Protein AF-A0A7S3N1K1-F1 (afdb_monomer_lite)

Secondary structure (DSSP, 8-state):
---------TTS-HHHHHHHHHHHHHHHHHHHHHSPTT-EEEEEPGGG--EEEEEE-TTS-EEEEEE-TTS-HHHHHHHHHHHHHHHHHHSGGGTHHHHS--S------THHHHHHHHTT-

InterPro domains:
  IPR010908 Longin domain [PS50859] (1-113)
  IPR010908 Longin domain [SM01270] (27-118)
  IPR010908 Longin domain [cd14824] (1-119)
  IPR011012 Longin-like domain superfamily [SSF64356] (2-121)

Foldseek 3Di:
DAAADDDDDPVDDPVCVVVVVVVVVVVLVVVLVVADEQDWDWAQDPPQQFIKIKGHYNLGDIDIDGDHPPQDPVLVVVLRVVCVVVVCVVCVVPVCSPPVPPDHHHHPPPCVVVSVVVSPD

Structure (mmCIF, N/CA/C/O backbone):
data_AF-A0A7S3N1K1-F1
#
_entry.id   AF-A0A7S3N1K1-F1
#
loop_
_atom_site.group_PDB
_atom_site.id
_atom_site.type_symbol
_atom_site.label_atom_id
_atom_site.label_alt_id
_atom_site.label_comp_id
_atom_site.label_asym_id
_atom_site.label_entity_id
_atom_site.label_seq_id
_atom_site.pdbx_PDB_ins_code
_atom_site.Cartn_x
_atom_site.Cartn_y
_atom_site.Cartn_z
_atom_site.occupancy
_atom_site.B_iso_or_equiv
_atom_site.auth_seq_id
_atom_site.auth_comp_id
_atom_site.auth_asym_id
_atom_site.auth_atom_id
_atom_site.pdbx_PDB_model_num
ATOM 1 N N . VAL A 1 1 ? 4.507 -9.552 -0.808 1.00 84.38 1 VAL A N 1
ATOM 2 C CA . VAL A 1 1 ? 5.435 -9.094 0.243 1.00 84.38 1 VAL A CA 1
ATOM 3 C C . VAL A 1 1 ? 5.068 -7.681 0.643 1.00 84.38 1 VAL A C 1
ATOM 5 O O . VAL A 1 1 ? 4.741 -6.888 -0.233 1.00 84.38 1 VAL A O 1
ATOM 8 N N . LEU A 1 2 ? 5.019 -7.393 1.941 1.00 87.50 2 LEU A N 1
ATOM 9 C CA . LEU A 1 2 ? 4.856 -6.028 2.444 1.00 87.50 2 LEU A CA 1
ATOM 10 C C . LEU A 1 2 ? 6.235 -5.371 2.562 1.00 87.50 2 LEU A C 1
ATOM 12 O O . LEU A 1 2 ? 7.125 -5.966 3.157 1.00 87.50 2 LEU A O 1
ATOM 16 N N . LEU A 1 3 ? 6.391 -4.173 1.993 1.00 88.00 3 LEU A N 1
ATOM 17 C CA . LEU A 1 3 ? 7.662 -3.433 1.965 1.00 88.00 3 LEU A CA 1
ATOM 18 C C . LEU A 1 3 ? 7.713 -2.327 3.024 1.00 88.00 3 LEU A C 1
ATOM 20 O O . LEU A 1 3 ? 8.690 -2.171 3.750 1.00 88.00 3 LEU A O 1
ATOM 24 N N . CYS A 1 4 ? 6.653 -1.528 3.088 1.00 88.44 4 CYS A N 1
ATOM 25 C CA . CYS A 1 4 ? 6.490 -0.452 4.051 1.00 88.44 4 CYS A CA 1
ATOM 26 C C . CYS A 1 4 ? 5.002 -0.251 4.336 1.00 88.44 4 CYS A C 1
ATOM 28 O O . CYS A 1 4 ? 4.137 -0.635 3.546 1.00 88.44 4 CYS A O 1
ATOM 30 N N . GLU A 1 5 ? 4.701 0.339 5.483 1.00 90.44 5 GLU A N 1
ATOM 31 C CA . GLU A 1 5 ? 3.342 0.676 5.875 1.00 90.44 5 GLU A CA 1
ATOM 32 C C . GLU A 1 5 ? 3.353 1.875 6.818 1.00 90.44 5 GLU A C 1
ATOM 34 O O . GLU A 1 5 ? 4.297 2.081 7.580 1.00 90.44 5 GLU A O 1
ATOM 39 N N . SER A 1 6 ? 2.271 2.643 6.794 1.00 89.19 6 SER A N 1
ATOM 40 C CA . SER A 1 6 ? 1.997 3.683 7.776 1.00 89.19 6 SER A CA 1
ATOM 41 C C . SER A 1 6 ? 0.506 3.674 8.075 1.00 89.19 6 SER A C 1
ATOM 43 O O . SER A 1 6 ? -0.323 3.573 7.170 1.00 89.19 6 SER A O 1
ATOM 45 N N . THR A 1 7 ? 0.154 3.736 9.357 1.00 88.75 7 THR A N 1
ATOM 46 C CA . THR A 1 7 ? -1.239 3.718 9.814 1.00 88.75 7 THR A CA 1
ATOM 47 C C . THR A 1 7 ? -1.430 4.751 10.907 1.00 88.75 7 THR A C 1
ATOM 49 O O . THR A 1 7 ? -0.666 4.771 11.874 1.00 88.75 7 THR A O 1
ATOM 52 N N . LYS A 1 8 ? -2.496 5.546 10.809 1.00 87.56 8 LYS A N 1
ATOM 53 C CA . LYS A 1 8 ? -2.914 6.470 11.864 1.00 87.56 8 LYS A CA 1
ATOM 54 C C . LYS A 1 8 ? -4.237 5.992 12.450 1.00 87.56 8 LYS A C 1
ATOM 56 O O . LYS A 1 8 ? -5.245 5.971 11.761 1.00 87.56 8 LYS A O 1
ATOM 61 N N . LEU A 1 9 ? -4.216 5.581 13.717 1.00 86.00 9 LEU A N 1
ATOM 62 C CA . LEU A 1 9 ? -5.366 4.989 14.419 1.00 86.00 9 LEU A CA 1
ATOM 63 C C . LEU A 1 9 ? -5.679 5.759 15.707 1.00 86.00 9 LEU A C 1
ATOM 65 O O . LEU A 1 9 ? -6.010 5.169 16.735 1.00 86.00 9 LEU A O 1
ATOM 69 N N . ASP A 1 10 ? -5.480 7.074 15.698 1.00 85.31 10 ASP A N 1
ATOM 70 C CA . ASP A 1 10 ? -5.605 7.908 16.899 1.00 85.31 10 ASP A CA 1
ATOM 71 C C . ASP A 1 10 ? -7.053 8.073 17.362 1.00 85.31 10 ASP A C 1
ATOM 73 O O . ASP A 1 10 ? -7.294 8.214 18.559 1.00 85.31 10 ASP A O 1
ATOM 77 N N . GLU A 1 11 ? -8.000 7.952 16.436 1.00 84.06 11 GLU A N 1
ATOM 78 C CA . GLU A 1 11 ? -9.440 8.061 16.687 1.00 84.06 11 GLU A CA 1
ATOM 79 C C . GLU A 1 11 ? -10.043 6.790 17.303 1.00 84.06 11 GLU A C 1
ATOM 81 O O . GLU A 1 11 ? -11.112 6.832 17.912 1.00 84.06 11 GLU A O 1
ATOM 86 N N . LEU A 1 12 ? -9.342 5.656 17.201 1.00 85.81 12 LEU A N 1
ATOM 87 C CA . LEU A 1 12 ? -9.785 4.383 17.760 1.00 85.81 12 LEU A CA 1
ATOM 88 C C . LEU A 1 12 ? -9.341 4.206 19.211 1.00 85.81 12 LEU A C 1
ATOM 90 O O . LEU A 1 12 ? -8.259 4.630 19.635 1.00 85.81 12 LEU A O 1
ATOM 94 N N . TRP A 1 13 ? -10.143 3.470 19.977 1.00 87.94 13 TRP A N 1
ATOM 95 C CA . TRP A 1 13 ? -9.766 3.078 21.329 1.00 87.94 13 TRP A CA 1
ATOM 96 C C . TRP A 1 13 ? -8.553 2.149 21.322 1.00 87.94 13 TRP A C 1
ATOM 98 O O . TRP A 1 13 ? -8.414 1.292 20.451 1.00 87.94 13 TRP A O 1
ATOM 108 N N . PHE A 1 14 ? -7.691 2.276 22.338 1.00 88.00 14 PHE A N 1
ATOM 109 C CA . PHE A 1 14 ? -6.418 1.547 22.440 1.00 88.00 14 PHE A CA 1
ATOM 110 C C . PHE A 1 14 ? -6.541 0.040 22.151 1.00 88.00 14 PHE A C 1
ATOM 112 O O . PHE A 1 14 ? -5.721 -0.521 21.431 1.00 88.00 14 PHE A O 1
ATOM 119 N N . PHE A 1 15 ? -7.592 -0.605 22.659 1.00 89.06 15 PHE A N 1
ATOM 120 C CA . PHE A 1 15 ? -7.814 -2.040 22.478 1.00 89.06 15 PHE A CA 1
ATOM 121 C C . PHE A 1 15 ? -8.304 -2.427 21.074 1.00 89.06 15 PHE A C 1
ATOM 123 O O . PHE A 1 15 ? -8.105 -3.566 20.663 1.00 89.06 15 PHE A O 1
ATOM 130 N N . GLN A 1 16 ? -8.906 -1.499 20.326 1.00 88.31 16 GLN A N 1
ATOM 131 C CA . GLN A 1 16 ? -9.344 -1.718 18.944 1.00 88.31 16 GLN A CA 1
ATOM 132 C C . GLN A 1 16 ? -8.204 -1.511 17.942 1.00 88.31 16 GLN A C 1
ATOM 134 O O . GLN A 1 16 ? -8.225 -2.117 16.873 1.00 88.31 16 GLN A O 1
ATOM 139 N N . LYS A 1 17 ? -7.187 -0.703 18.286 1.00 90.31 17 LYS A N 1
ATOM 140 C CA . LYS A 1 17 ? -6.082 -0.355 17.373 1.00 90.31 17 LYS A CA 1
ATOM 141 C C . LYS A 1 17 ? -5.369 -1.581 16.806 1.00 90.31 17 LYS A C 1
ATOM 143 O O . LYS A 1 17 ? -5.048 -1.599 15.624 1.00 90.31 17 LYS A O 1
ATOM 148 N N . LYS A 1 18 ? -5.146 -2.615 17.626 1.00 90.69 18 LYS A N 1
ATOM 149 C CA . LYS A 1 18 ? -4.493 -3.852 17.172 1.00 90.69 18 LYS A CA 1
ATOM 150 C C . LYS A 1 18 ? -5.325 -4.561 16.100 1.00 90.69 18 LYS A C 1
ATOM 152 O O . LYS A 1 18 ? -4.814 -4.833 15.021 1.00 90.69 18 LYS A O 1
ATOM 157 N N . THR A 1 19 ? -6.604 -4.800 16.385 1.00 90.81 19 THR A N 1
ATOM 158 C CA . THR A 1 19 ? -7.532 -5.448 15.450 1.00 90.81 19 THR A CA 1
ATOM 159 C C . THR A 1 19 ? -7.692 -4.638 14.165 1.00 90.81 19 THR A C 1
ATOM 161 O O . THR A 1 19 ? -7.677 -5.205 13.079 1.00 90.81 19 THR A O 1
ATOM 164 N N . ALA A 1 20 ? -7.795 -3.312 14.270 1.00 89.25 20 ALA A N 1
ATOM 165 C CA . ALA A 1 20 ? -7.904 -2.436 13.109 1.00 89.25 20 ALA A CA 1
ATOM 166 C C . ALA A 1 20 ? -6.646 -2.480 12.230 1.00 89.25 20 ALA A C 1
ATOM 168 O O . ALA A 1 20 ? -6.760 -2.556 11.012 1.00 89.25 20 ALA A O 1
ATOM 169 N N . ASN A 1 21 ? -5.452 -2.497 12.830 1.00 90.56 21 ASN A N 1
ATOM 170 C CA . ASN A 1 21 ? -4.200 -2.609 12.084 1.00 90.56 21 ASN A CA 1
ATOM 171 C C . ASN A 1 21 ? -4.104 -3.955 11.341 1.00 90.56 21 ASN A C 1
ATOM 173 O O . ASN A 1 21 ? -3.816 -3.988 10.147 1.00 90.56 21 ASN A O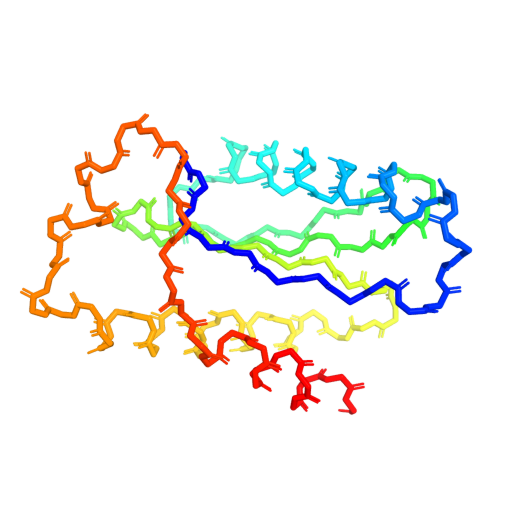 1
ATOM 177 N N . GLU A 1 22 ? -4.439 -5.062 12.009 1.00 91.06 22 GLU A N 1
ATOM 178 C CA . GLU A 1 22 ? -4.501 -6.384 11.370 1.00 91.06 22 GLU A CA 1
ATOM 179 C C . GLU A 1 22 ? -5.508 -6.408 10.211 1.00 91.06 22 GLU A C 1
ATOM 181 O O . GLU A 1 22 ? -5.203 -6.930 9.139 1.00 91.06 22 GLU A O 1
ATOM 186 N N . HIS A 1 23 ? -6.672 -5.779 10.392 1.00 89.69 23 HIS A N 1
ATOM 187 C CA . HIS A 1 23 ? -7.692 -5.669 9.354 1.00 89.69 23 HIS A CA 1
ATOM 188 C C . HIS A 1 23 ? -7.216 -4.840 8.150 1.00 89.69 23 HIS A C 1
ATOM 190 O O . HIS A 1 23 ? -7.395 -5.263 7.008 1.00 89.69 23 HIS A O 1
ATOM 196 N N . ILE A 1 24 ? -6.574 -3.693 8.390 1.00 91.31 24 ILE A N 1
ATOM 197 C CA . ILE A 1 24 ? -5.979 -2.839 7.350 1.00 91.31 24 ILE A CA 1
ATOM 198 C C . ILE A 1 24 ? -4.944 -3.632 6.553 1.00 91.31 24 ILE A C 1
ATOM 200 O O . ILE A 1 24 ? -5.044 -3.724 5.332 1.00 91.31 24 ILE A O 1
ATOM 204 N N . ARG A 1 25 ? -3.992 -4.274 7.237 1.00 91.75 25 ARG A N 1
ATOM 205 C CA . ARG A 1 25 ? -2.946 -5.076 6.588 1.00 91.75 25 ARG A CA 1
ATOM 206 C C . ARG A 1 25 ? -3.526 -6.215 5.758 1.00 91.75 25 ARG A C 1
ATOM 208 O O . ARG A 1 25 ? -3.070 -6.444 4.640 1.00 91.75 25 ARG A O 1
ATOM 215 N N . PHE A 1 26 ? -4.512 -6.932 6.296 1.00 92.12 26 PHE A N 1
ATOM 216 C CA . PHE A 1 26 ? -5.140 -8.054 5.605 1.00 92.12 26 PHE A CA 1
ATOM 217 C C . PHE A 1 26 ? -5.843 -7.607 4.320 1.00 92.12 26 PHE A C 1
ATOM 219 O O . PHE A 1 26 ? -5.564 -8.153 3.254 1.00 92.12 26 PHE A O 1
ATOM 226 N N . ASN A 1 27 ? -6.697 -6.584 4.400 1.00 92.75 27 ASN A N 1
ATOM 227 C CA . ASN A 1 27 ? -7.447 -6.102 3.240 1.00 92.75 27 ASN A CA 1
ATOM 228 C C . ASN A 1 27 ? -6.533 -5.493 2.178 1.00 92.75 27 ASN A C 1
ATOM 230 O O . ASN A 1 27 ? -6.720 -5.766 0.994 1.00 92.75 27 ASN A O 1
ATOM 234 N N . SER A 1 28 ? -5.508 -4.739 2.582 1.00 92.31 28 SER A N 1
ATOM 235 C CA . SER A 1 28 ? -4.531 -4.196 1.637 1.00 92.31 28 SER A CA 1
ATOM 236 C C . SER A 1 28 ? -3.821 -5.301 0.857 1.00 92.31 28 SER A C 1
ATOM 238 O O . SER A 1 28 ? -3.675 -5.199 -0.357 1.00 92.31 28 SER A O 1
ATOM 240 N N . ARG A 1 29 ? -3.427 -6.396 1.524 1.00 92.19 29 ARG A N 1
ATOM 241 C CA . ARG A 1 29 ? -2.802 -7.548 0.853 1.00 92.19 29 ARG A CA 1
ATOM 242 C C . ARG A 1 29 ? -3.773 -8.273 -0.069 1.00 92.19 29 ARG A C 1
ATOM 244 O O . ARG A 1 29 ? -3.392 -8.608 -1.183 1.00 92.19 29 ARG A O 1
ATOM 251 N N . LEU A 1 30 ? -5.002 -8.499 0.386 1.00 93.00 30 LEU A N 1
ATOM 252 C CA . LEU A 1 30 ? -6.027 -9.186 -0.394 1.00 93.00 30 LEU A CA 1
ATOM 253 C C . LEU A 1 30 ? -6.333 -8.436 -1.697 1.00 93.00 30 LEU A C 1
ATOM 255 O O . LEU A 1 30 ? -6.319 -9.030 -2.768 1.00 93.00 30 LEU A O 1
ATOM 259 N N . ILE A 1 31 ? -6.551 -7.124 -1.612 1.00 93.25 31 ILE A N 1
ATOM 260 C CA . ILE A 1 31 ? -6.912 -6.297 -2.771 1.00 93.25 31 ILE A CA 1
ATOM 261 C C . ILE A 1 31 ? -5.717 -6.126 -3.710 1.00 93.25 31 ILE A C 1
ATOM 263 O O . ILE A 1 31 ? -5.870 -6.202 -4.925 1.00 93.25 31 ILE A O 1
ATOM 267 N N . CYS A 1 32 ? -4.513 -5.982 -3.159 1.00 91.94 32 CYS A N 1
ATOM 268 C CA . CYS A 1 32 ? -3.279 -5.988 -3.937 1.00 91.94 32 CYS A CA 1
ATOM 269 C C . CYS A 1 32 ? -3.078 -7.293 -4.729 1.00 91.94 32 CYS A C 1
ATOM 271 O O . CYS A 1 32 ? -2.493 -7.253 -5.805 1.00 91.94 32 CYS A O 1
ATOM 273 N N . GLN A 1 33 ? -3.502 -8.445 -4.199 1.00 91.31 33 GLN A N 1
ATOM 274 C CA . GLN A 1 33 ? -3.406 -9.732 -4.901 1.00 91.31 33 GLN A CA 1
ATOM 275 C C . GLN A 1 33 ? -4.456 -9.883 -6.006 1.00 91.31 33 GLN A C 1
ATOM 277 O O . GLN A 1 33 ? -4.209 -10.592 -6.977 1.00 91.31 33 GLN A O 1
ATOM 282 N N . ASP A 1 34 ? -5.613 -9.242 -5.842 1.00 92.88 34 ASP A N 1
ATOM 283 C CA . ASP A 1 34 ? -6.711 -9.242 -6.814 1.00 92.88 34 ASP A CA 1
ATOM 284 C C . ASP A 1 34 ? -6.479 -8.243 -7.964 1.00 92.88 34 ASP A C 1
ATOM 286 O O . ASP A 1 34 ? -6.934 -8.459 -9.084 1.00 92.88 34 ASP A O 1
ATOM 290 N N . THR A 1 35 ? -5.734 -7.163 -7.707 1.00 92.25 35 THR A N 1
ATOM 291 C CA . THR A 1 35 ? -5.492 -6.097 -8.689 1.00 92.25 35 THR A CA 1
ATOM 292 C C . THR A 1 35 ? -4.498 -6.544 -9.767 1.00 92.25 35 THR A C 1
ATOM 294 O O . THR A 1 35 ? -3.365 -6.930 -9.481 1.00 92.25 35 THR A O 1
ATOM 297 N N . GLU A 1 36 ? -4.907 -6.453 -11.035 1.00 92.88 36 GLU A N 1
ATOM 298 C CA . GLU A 1 36 ? -4.061 -6.797 -12.184 1.00 92.88 36 GLU A CA 1
ATOM 299 C C . GLU A 1 36 ? -2.894 -5.809 -12.393 1.00 92.88 36 GLU A C 1
ATOM 301 O O . GLU A 1 36 ? -2.960 -4.626 -12.048 1.00 92.88 36 GLU A O 1
ATOM 306 N N . LEU A 1 37 ? -1.821 -6.283 -13.036 1.00 93.31 37 LEU A N 1
ATOM 307 C CA . LEU A 1 37 ? -0.650 -5.463 -13.357 1.00 93.31 37 LEU A CA 1
ATOM 308 C C . LEU A 1 37 ? -1.024 -4.250 -14.222 1.00 93.31 37 LEU A C 1
ATOM 310 O O . LEU A 1 37 ? -1.650 -4.380 -15.274 1.00 93.31 37 LEU A O 1
ATOM 314 N N . GLY A 1 38 ? -0.594 -3.061 -13.800 1.00 91.19 38 GLY A N 1
ATOM 315 C CA . GLY A 1 38 ? -0.887 -1.801 -14.488 1.00 91.19 38 GLY A CA 1
ATOM 316 C C . GLY A 1 38 ? -2.294 -1.246 -14.239 1.00 91.19 38 GLY A C 1
ATOM 317 O O . GLY A 1 38 ? -2.630 -0.209 -14.818 1.00 91.19 38 GLY A O 1
ATOM 318 N N . MET A 1 39 ? -3.109 -1.893 -13.399 1.00 93.25 39 MET A N 1
ATOM 319 C CA . MET A 1 39 ? -4.488 -1.487 -13.129 1.00 93.25 39 MET A CA 1
ATOM 320 C C . MET A 1 39 ? -4.644 -0.760 -11.793 1.00 93.25 39 MET A C 1
ATOM 322 O O . MET A 1 39 ? -3.846 -0.886 -10.863 1.00 93.25 39 MET A O 1
ATOM 326 N N . LYS A 1 40 ? -5.705 0.046 -11.727 1.00 94.44 40 LYS A N 1
ATOM 327 C CA . LYS A 1 40 ? -6.164 0.746 -10.525 1.00 94.44 40 LYS A CA 1
ATOM 328 C C . LYS A 1 40 ? -7.509 0.175 -10.112 1.00 94.44 40 LYS A C 1
ATOM 330 O O . LYS A 1 40 ? -8.371 -0.020 -10.967 1.00 94.44 40 LYS A O 1
ATOM 335 N N . GLN A 1 41 ? -7.693 -0.039 -8.818 1.00 94.38 41 GLN A N 1
ATOM 336 C CA . GLN A 1 41 ? -8.905 -0.629 -8.268 1.00 94.38 41 GLN A CA 1
ATOM 337 C C . GLN A 1 41 ? -9.303 0.082 -6.975 1.00 94.38 41 GLN A C 1
ATOM 339 O O . GLN A 1 41 ? -8.458 0.411 -6.146 1.00 94.38 41 GLN A O 1
ATOM 344 N N . SER A 1 42 ? -10.602 0.308 -6.805 1.00 94.50 42 SER A N 1
ATOM 345 C CA . SER A 1 42 ? -11.192 0.890 -5.599 1.00 94.50 42 SER A CA 1
ATOM 346 C C . SER A 1 42 ? -12.234 -0.086 -5.064 1.00 94.50 42 SER A C 1
ATOM 348 O O . SER A 1 42 ? -13.214 -0.383 -5.749 1.00 94.50 42 SER A O 1
ATOM 350 N N . VAL A 1 43 ? -12.029 -0.606 -3.856 1.00 93.31 43 VAL A N 1
ATOM 351 C CA . VAL A 1 43 ? -12.897 -1.618 -3.238 1.00 93.31 43 VAL A CA 1
ATOM 352 C C . VAL A 1 43 ? -13.457 -1.074 -1.934 1.00 93.31 43 VAL A C 1
ATOM 354 O O . VAL A 1 43 ? -12.713 -0.651 -1.053 1.00 93.31 43 VAL A O 1
ATOM 357 N N . LYS A 1 44 ? -14.782 -1.101 -1.792 1.00 92.88 44 LYS A N 1
ATOM 358 C CA . LYS A 1 44 ? -15.435 -0.783 -0.518 1.00 92.88 44 LYS A CA 1
ATOM 359 C C . LYS A 1 44 ? -15.233 -1.941 0.451 1.00 92.88 44 LYS A C 1
ATOM 361 O O . LYS A 1 44 ? -15.548 -3.078 0.107 1.00 92.88 44 LYS A O 1
ATOM 366 N N . LEU A 1 45 ? -14.713 -1.646 1.636 1.00 88.94 45 LEU A N 1
ATOM 367 C CA . LEU A 1 45 ? -14.494 -2.648 2.672 1.00 88.94 45 LEU A CA 1
ATOM 368 C C . LEU A 1 45 ? -15.803 -2.961 3.401 1.00 88.94 45 LEU A C 1
ATOM 370 O O . LEU A 1 45 ? -16.678 -2.103 3.535 1.00 88.94 45 LEU A O 1
ATOM 374 N N . GLU A 1 46 ? -15.936 -4.195 3.884 1.00 83.44 46 GLU A N 1
ATOM 375 C CA . GLU A 1 46 ? -17.103 -4.597 4.668 1.00 83.44 46 GLU A CA 1
ATOM 376 C C . GLU A 1 46 ? -17.193 -3.812 5.986 1.00 83.44 46 GLU A C 1
ATOM 378 O O . GLU A 1 46 ? -16.182 -3.446 6.584 1.00 83.44 46 GLU A O 1
ATOM 383 N N . GLY A 1 47 ? -18.419 -3.563 6.455 1.00 77.50 47 GLY A N 1
ATOM 384 C CA . GLY A 1 47 ? -18.665 -2.892 7.736 1.00 77.50 47 GLY A CA 1
ATOM 385 C C . GLY A 1 47 ? -18.479 -1.372 7.723 1.00 77.50 47 GLY A C 1
ATOM 386 O O . GLY A 1 47 ? -18.253 -0.803 8.786 1.00 77.50 47 GLY A O 1
ATOM 387 N N . ASP A 1 48 ? -18.555 -0.733 6.548 1.00 75.12 48 ASP A N 1
ATOM 388 C CA . ASP A 1 48 ? -18.420 0.724 6.367 1.00 75.12 48 ASP A CA 1
ATOM 389 C C . ASP A 1 48 ? -17.097 1.293 6.915 1.00 75.12 48 ASP A C 1
ATOM 391 O O . ASP A 1 48 ? -16.997 2.466 7.266 1.00 75.12 48 ASP A O 1
ATOM 395 N N . ILE A 1 49 ? -16.057 0.452 6.960 1.00 81.38 49 ILE A N 1
ATOM 396 C CA . ILE A 1 49 ? -14.722 0.795 7.478 1.00 81.38 49 ILE A CA 1
ATOM 397 C C . ILE A 1 49 ? -13.997 1.779 6.547 1.00 81.38 49 ILE A C 1
ATOM 399 O O . ILE A 1 49 ? -13.093 2.485 6.983 1.00 81.38 49 ILE A O 1
ATOM 403 N N . GLY A 1 50 ? -14.379 1.822 5.267 1.00 88.69 50 GLY A N 1
ATOM 404 C CA . GLY A 1 50 ? -13.827 2.752 4.290 1.00 88.69 50 GLY A CA 1
ATOM 405 C C . GLY A 1 50 ? -13.736 2.170 2.884 1.00 88.69 50 GLY A C 1
ATOM 406 O O . GLY A 1 50 ? -14.313 1.124 2.564 1.00 88.69 50 GLY A O 1
ATOM 407 N N . ILE A 1 51 ? -12.989 2.865 2.036 1.00 93.19 51 ILE A N 1
ATOM 408 C CA . ILE A 1 51 ? -12.658 2.457 0.674 1.00 93.19 51 ILE A CA 1
ATOM 409 C C . ILE A 1 51 ? -11.158 2.211 0.608 1.00 93.19 51 ILE A C 1
ATOM 411 O O . ILE A 1 51 ? -10.349 3.021 1.048 1.00 93.19 51 ILE A O 1
ATOM 415 N N . CYS A 1 52 ? -10.793 1.064 0.058 1.00 94.38 52 CYS A N 1
ATOM 416 C CA . CYS A 1 52 ? -9.423 0.699 -0.215 1.00 94.38 52 CYS A CA 1
ATOM 417 C C . CYS A 1 52 ? -9.111 0.996 -1.683 1.00 94.38 52 CYS A C 1
ATOM 419 O O . CYS A 1 52 ? -9.711 0.407 -2.584 1.00 94.38 52 CYS A O 1
ATOM 421 N N . HIS A 1 53 ? -8.187 1.918 -1.916 1.00 94.81 53 HIS A N 1
ATOM 422 C CA . HIS A 1 53 ? -7.691 2.284 -3.234 1.00 94.81 53 HIS A CA 1
ATOM 423 C C . HIS A 1 53 ? -6.336 1.617 -3.458 1.00 94.81 53 HIS A C 1
ATOM 425 O O . HIS A 1 53 ? -5.398 1.833 -2.690 1.00 94.81 53 HIS A O 1
ATOM 431 N N . CYS A 1 54 ? -6.227 0.823 -4.516 1.00 95.88 54 CYS A N 1
ATOM 432 C CA . CYS A 1 54 ? -5.029 0.087 -4.890 1.00 95.88 54 CYS A CA 1
ATOM 433 C C . CYS A 1 54 ? -4.573 0.484 -6.294 1.00 95.88 54 CYS A C 1
ATOM 435 O O . CYS A 1 54 ? -5.386 0.646 -7.209 1.00 95.88 54 CYS A O 1
ATOM 437 N N . TRP A 1 55 ? -3.265 0.634 -6.472 1.00 95.12 55 TRP A N 1
ATOM 438 C CA . TRP A 1 55 ? -2.647 0.781 -7.780 1.00 95.12 55 TRP A CA 1
ATOM 439 C C . TRP A 1 55 ? -1.442 -0.148 -7.894 1.00 95.12 55 TRP A C 1
ATOM 441 O O . TRP A 1 55 ? -0.488 -0.029 -7.126 1.00 95.12 55 TRP A O 1
ATOM 451 N N . THR A 1 56 ? -1.479 -1.026 -8.892 1.00 94.25 56 THR A N 1
ATOM 452 C CA . THR A 1 56 ? -0.360 -1.884 -9.274 1.00 94.25 56 THR A CA 1
ATOM 453 C C . THR A 1 56 ? 0.311 -1.342 -10.532 1.00 94.25 56 THR A C 1
ATOM 455 O O . THR A 1 56 ? -0.341 -1.093 -11.549 1.00 94.25 56 THR A O 1
ATOM 458 N N . THR A 1 57 ? 1.623 -1.126 -10.480 1.00 91.31 57 THR A N 1
ATOM 459 C CA . THR A 1 57 ? 2.420 -0.713 -11.639 1.00 91.31 57 THR A CA 1
ATOM 460 C C . THR A 1 57 ? 2.636 -1.887 -12.596 1.00 91.31 57 THR A C 1
ATOM 462 O O . THR A 1 57 ? 2.439 -3.051 -12.245 1.00 91.31 57 THR A O 1
ATOM 465 N N . SER A 1 58 ? 3.055 -1.599 -13.829 1.00 88.94 58 SER A N 1
ATOM 466 C CA . SER A 1 58 ? 3.450 -2.637 -14.794 1.00 88.94 58 SER A CA 1
ATOM 467 C C . SER A 1 58 ? 4.632 -3.478 -14.314 1.00 88.94 58 SER A C 1
ATOM 469 O O . SER A 1 58 ? 4.778 -4.621 -14.735 1.00 88.94 58 SER A O 1
ATOM 471 N N . ASP A 1 59 ? 5.447 -2.912 -13.426 1.00 85.69 59 ASP A N 1
ATOM 472 C CA . ASP A 1 59 ? 6.669 -3.527 -12.912 1.00 85.69 59 ASP A CA 1
ATOM 473 C C . ASP A 1 59 ? 6.388 -4.456 -11.719 1.00 85.69 59 ASP A C 1
ATOM 475 O O . ASP A 1 59 ? 7.304 -5.063 -11.174 1.00 85.69 59 ASP A O 1
ATOM 479 N N . GLY A 1 60 ? 5.118 -4.582 -11.308 1.00 85.62 60 GLY A N 1
ATOM 480 C CA . GLY A 1 60 ? 4.692 -5.448 -10.207 1.00 85.62 60 GLY A CA 1
ATOM 481 C C . GLY A 1 60 ? 4.728 -4.794 -8.826 1.00 85.62 60 GLY A C 1
ATOM 482 O O . GLY A 1 60 ? 4.422 -5.459 -7.837 1.00 85.62 60 GLY A O 1
ATOM 483 N N . LEU A 1 61 ? 5.051 -3.499 -8.736 1.00 90.19 61 LEU A N 1
ATOM 484 C CA . LEU A 1 61 ? 4.963 -2.754 -7.484 1.00 90.19 61 LEU A CA 1
ATOM 485 C C . LEU A 1 61 ? 3.514 -2.334 -7.242 1.00 90.19 61 LEU A C 1
ATOM 487 O O . LEU A 1 61 ? 2.919 -1.611 -8.039 1.00 90.19 61 LEU A O 1
ATOM 491 N N . SER A 1 62 ? 2.963 -2.743 -6.108 1.00 92.56 62 SER A N 1
ATOM 492 C CA . SER A 1 62 ? 1.611 -2.373 -5.708 1.00 92.56 62 SER A CA 1
ATOM 493 C C . SER A 1 62 ? 1.637 -1.438 -4.516 1.00 92.56 62 SER A C 1
ATOM 495 O O . SER A 1 62 ? 2.347 -1.671 -3.538 1.00 92.56 62 SER A O 1
ATOM 497 N N . ILE A 1 63 ? 0.805 -0.407 -4.573 1.00 93.69 63 ILE A N 1
ATOM 498 C CA . ILE A 1 63 ? 0.561 0.502 -3.462 1.00 93.69 63 ILE A CA 1
ATOM 499 C C . ILE A 1 63 ? -0.926 0.525 -3.141 1.00 93.69 63 ILE A C 1
ATOM 501 O O . ILE A 1 63 ? -1.774 0.446 -4.027 1.00 93.69 63 ILE A O 1
ATOM 505 N N . THR A 1 64 ? -1.252 0.604 -1.856 1.00 94.69 64 THR A N 1
ATOM 506 C CA . THR A 1 64 ? -2.634 0.595 -1.384 1.00 94.69 64 THR A CA 1
ATOM 507 C C . THR A 1 64 ? -2.823 1.629 -0.285 1.00 94.69 64 THR A C 1
ATOM 509 O O . THR A 1 64 ? -1.938 1.819 0.548 1.00 94.69 64 THR A O 1
ATOM 512 N N . THR A 1 65 ? -3.976 2.289 -0.266 1.00 93.50 65 THR A N 1
ATOM 513 C CA . THR A 1 65 ? -4.399 3.190 0.810 1.00 93.50 65 THR A CA 1
ATOM 514 C C . THR A 1 65 ? -5.848 2.906 1.181 1.00 93.50 65 THR A C 1
ATOM 516 O O . THR A 1 65 ? -6.650 2.557 0.319 1.00 93.50 65 THR A O 1
ATOM 519 N N . ILE A 1 66 ? -6.180 3.030 2.463 1.00 92.88 66 ILE A N 1
ATOM 520 C CA . ILE A 1 66 ? -7.550 2.901 2.960 1.00 92.88 66 ILE A CA 1
ATOM 521 C C . ILE A 1 66 ? -7.964 4.266 3.485 1.00 92.88 66 ILE A C 1
ATOM 523 O O . ILE A 1 66 ? -7.279 4.837 4.334 1.00 92.88 66 ILE A O 1
ATOM 527 N N . THR A 1 67 ? -9.073 4.773 2.966 1.00 92.31 67 THR A N 1
ATOM 528 C CA . THR A 1 67 ? -9.615 6.091 3.293 1.00 92.31 67 THR A CA 1
ATOM 529 C C . THR A 1 67 ? -11.081 5.980 3.677 1.00 92.31 67 THR A C 1
ATOM 531 O O . THR A 1 67 ? -11.742 4.981 3.384 1.00 92.31 67 THR A O 1
ATOM 534 N N . ASP A 1 68 ? -11.622 7.027 4.289 1.00 90.31 68 ASP A N 1
ATOM 535 C CA . ASP A 1 68 ? -13.060 7.125 4.521 1.00 90.31 68 ASP A CA 1
ATOM 536 C C . ASP A 1 68 ? -13.842 7.163 3.202 1.00 90.31 68 ASP A C 1
ATOM 538 O O . ASP A 1 68 ? -13.311 7.496 2.139 1.00 90.31 68 ASP A O 1
ATOM 542 N N . MET A 1 69 ? -15.139 6.858 3.272 1.00 88.12 69 MET A N 1
ATOM 543 C CA . MET A 1 69 ? -16.026 6.864 2.101 1.00 88.12 69 MET A CA 1
ATOM 544 C C . MET A 1 69 ? -16.237 8.252 1.486 1.00 88.12 69 MET A C 1
ATOM 546 O O . MET A 1 69 ? -16.638 8.353 0.328 1.00 88.12 69 MET A O 1
ATOM 550 N N . GLU A 1 70 ? -15.994 9.309 2.259 1.00 89.25 70 GLU A N 1
ATOM 551 C CA . GLU A 1 70 ? -16.128 10.699 1.815 1.00 89.25 70 GLU A CA 1
ATOM 552 C C . GLU A 1 70 ? -14.843 11.232 1.166 1.00 89.25 70 GLU A C 1
ATOM 554 O O . GLU A 1 70 ? -14.867 12.287 0.526 1.00 89.25 70 GLU A O 1
ATOM 559 N N . TYR A 1 71 ? -13.724 10.511 1.303 1.00 90.88 71 TYR A N 1
ATOM 560 C CA . TYR A 1 71 ? -12.453 10.946 0.749 1.00 90.88 71 TYR A CA 1
ATOM 561 C C . TYR A 1 71 ? -12.467 10.847 -0.787 1.00 90.88 71 TYR A C 1
ATOM 563 O O . TYR A 1 71 ? -12.827 9.800 -1.334 1.00 90.88 71 TYR A O 1
ATOM 571 N N . PRO A 1 72 ? -12.072 11.903 -1.523 1.00 92.31 72 PRO A N 1
ATOM 572 C CA . PRO A 1 72 ? -12.109 11.871 -2.979 1.00 92.31 72 PRO A CA 1
ATOM 573 C C . PRO A 1 72 ? -11.141 10.837 -3.567 1.00 92.31 72 PRO A C 1
ATOM 575 O O . PRO A 1 72 ? -9.926 10.922 -3.379 1.00 92.31 72 PRO A O 1
ATOM 578 N N . GLU A 1 73 ? -11.669 9.931 -4.390 1.00 92.81 73 GLU A N 1
ATOM 579 C CA . GLU A 1 73 ? -10.889 8.904 -5.098 1.00 92.81 73 GLU A CA 1
ATOM 580 C C . GLU A 1 73 ? -9.736 9.504 -5.924 1.00 92.81 73 GLU A C 1
ATOM 582 O O . GLU A 1 73 ? -8.614 8.996 -5.913 1.00 92.81 73 GLU A O 1
ATOM 587 N N . SER A 1 74 ? -9.976 10.635 -6.597 1.00 92.62 74 SER A N 1
ATOM 588 C CA . SER A 1 74 ? -8.946 11.342 -7.368 1.00 92.62 74 SER A CA 1
ATOM 589 C C . SER A 1 74 ? -7.761 11.782 -6.504 1.00 92.62 74 SER A C 1
ATOM 591 O O . SER A 1 74 ? -6.616 11.673 -6.942 1.00 92.62 74 SER A O 1
ATOM 593 N N . SER A 1 75 ? -8.024 12.261 -5.284 1.00 94.00 75 SER A N 1
ATOM 594 C CA . SER A 1 75 ? -6.979 12.671 -4.341 1.00 94.00 75 SER A CA 1
ATOM 595 C C . SER A 1 75 ? -6.196 11.460 -3.843 1.00 94.00 75 SER A C 1
ATOM 597 O O . SER A 1 75 ? -4.967 11.509 -3.805 1.00 94.00 75 SER A O 1
ATOM 599 N N . ALA A 1 76 ? -6.884 10.348 -3.561 1.00 93.50 76 ALA A N 1
ATOM 600 C CA . ALA A 1 76 ? -6.246 9.108 -3.125 1.00 93.50 76 ALA A CA 1
ATOM 601 C C . ALA A 1 76 ? -5.280 8.586 -4.194 1.00 93.50 76 ALA A C 1
ATOM 603 O O . ALA A 1 76 ? -4.100 8.375 -3.916 1.00 93.50 76 ALA A O 1
ATOM 604 N N . PHE A 1 77 ? -5.726 8.459 -5.447 1.00 94.25 77 PHE A N 1
ATOM 605 C CA . PHE A 1 77 ? -4.853 7.991 -6.526 1.00 94.25 77 PHE A CA 1
ATOM 606 C C . PHE A 1 77 ? -3.732 8.961 -6.880 1.00 94.25 77 PHE A C 1
ATOM 608 O O . PHE A 1 77 ? -2.657 8.516 -7.289 1.00 94.25 77 PHE A O 1
ATOM 615 N N . TYR A 1 78 ? -3.959 10.266 -6.740 1.00 94.12 78 TYR A N 1
ATOM 616 C CA . TYR A 1 78 ? -2.891 11.239 -6.924 1.00 94.12 78 TYR A CA 1
ATOM 617 C C . TYR A 1 78 ? -1.810 11.064 -5.853 1.00 94.12 78 TYR A C 1
ATOM 619 O O . TYR A 1 78 ? -0.630 10.982 -6.196 1.00 94.12 78 TYR A O 1
ATOM 627 N N . MET A 1 79 ? -2.202 10.932 -4.581 1.00 93.56 79 MET A N 1
ATOM 628 C CA . MET A 1 79 ? -1.282 10.643 -3.480 1.00 93.56 79 MET A CA 1
ATOM 629 C C . MET A 1 79 ? -0.502 9.349 -3.737 1.00 93.56 79 MET A C 1
ATOM 631 O O . MET A 1 79 ? 0.726 9.362 -3.675 1.00 93.56 79 MET A O 1
ATOM 635 N N . LEU A 1 80 ? -1.191 8.257 -4.088 1.00 93.25 80 LEU A N 1
ATOM 636 C CA . LEU A 1 80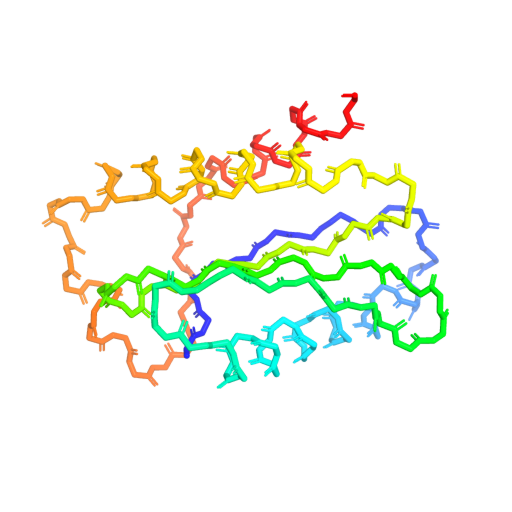 ? -0.556 6.973 -4.400 1.00 93.25 80 LEU A CA 1
ATOM 637 C C . LEU A 1 80 ? 0.508 7.113 -5.495 1.00 93.25 80 LEU A C 1
ATOM 639 O O . LEU A 1 80 ? 1.594 6.550 -5.381 1.00 93.25 80 LEU A O 1
ATOM 643 N N . GLY A 1 81 ? 0.229 7.898 -6.537 1.00 92.81 81 GLY A N 1
ATOM 644 C CA . GLY A 1 81 ? 1.199 8.130 -7.601 1.00 92.81 81 GLY A CA 1
ATOM 645 C C . GLY A 1 81 ? 2.408 8.950 -7.195 1.00 92.81 81 GLY A C 1
ATOM 646 O O . GLY A 1 81 ? 3.518 8.617 -7.601 1.00 92.81 81 GLY A O 1
ATOM 647 N N . GLN A 1 82 ? 2.217 9.980 -6.371 1.00 93.06 82 GLN A N 1
ATOM 648 C CA . GLN A 1 82 ? 3.341 10.737 -5.820 1.00 93.06 82 GLN A CA 1
ATOM 649 C C . GLN A 1 82 ? 4.232 9.847 -4.949 1.00 93.06 82 GLN A C 1
ATOM 651 O O . GLN A 1 82 ? 5.452 9.913 -5.075 1.00 93.06 82 GLN A O 1
ATOM 656 N N . ILE A 1 83 ? 3.632 8.972 -4.135 1.00 92.25 83 ILE A N 1
ATOM 657 C CA . ILE A 1 83 ? 4.379 8.028 -3.299 1.00 92.25 83 ILE A CA 1
ATOM 658 C C . ILE A 1 83 ? 5.164 7.038 -4.163 1.00 92.25 83 ILE A C 1
ATOM 660 O O . ILE A 1 83 ? 6.342 6.839 -3.899 1.00 92.25 83 ILE A O 1
ATOM 664 N N . ILE A 1 84 ? 4.566 6.448 -5.207 1.00 91.19 84 ILE A N 1
ATOM 665 C CA . ILE A 1 84 ? 5.293 5.526 -6.101 1.00 91.19 84 ILE A CA 1
ATOM 666 C C . ILE A 1 84 ? 6.498 6.223 -6.740 1.00 91.19 84 ILE A C 1
ATOM 668 O O . ILE A 1 84 ? 7.596 5.673 -6.734 1.00 91.19 84 ILE A O 1
ATOM 672 N N . ILE A 1 85 ? 6.309 7.431 -7.277 1.00 91.31 85 ILE A N 1
ATOM 673 C CA . ILE A 1 85 ? 7.387 8.182 -7.936 1.00 91.31 85 ILE A CA 1
ATOM 674 C C . ILE A 1 85 ? 8.516 8.486 -6.947 1.00 91.31 85 ILE A C 1
ATOM 676 O O . ILE A 1 85 ? 9.685 8.265 -7.259 1.00 91.31 85 ILE A O 1
ATOM 680 N N . ASP A 1 86 ? 8.179 8.973 -5.754 1.00 92.00 86 ASP A N 1
ATOM 681 C CA . ASP A 1 86 ? 9.177 9.317 -4.743 1.00 92.00 86 ASP A CA 1
ATOM 682 C C . ASP A 1 86 ? 9.859 8.074 -4.147 1.00 92.00 86 ASP A C 1
ATOM 684 O O . ASP A 1 86 ? 11.063 8.101 -3.888 1.00 92.00 86 ASP A O 1
ATOM 688 N N . PHE A 1 87 ? 9.132 6.964 -3.997 1.00 90.00 87 PHE A N 1
ATOM 689 C CA . PHE A 1 87 ? 9.685 5.680 -3.574 1.00 90.00 87 PHE A CA 1
ATOM 690 C C . PHE A 1 87 ? 10.710 5.164 -4.589 1.00 90.00 87 PHE A C 1
ATOM 692 O O . PHE A 1 87 ? 11.845 4.874 -4.214 1.00 90.00 87 PHE A O 1
ATOM 699 N N . LEU A 1 88 ? 10.355 5.128 -5.878 1.00 88.75 88 LEU A N 1
ATOM 700 C CA .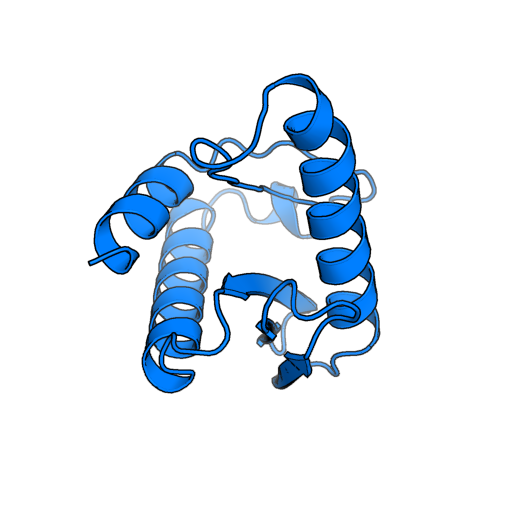 LEU A 1 88 ? 11.269 4.702 -6.943 1.00 88.75 88 LEU A CA 1
ATOM 701 C C . LEU A 1 88 ? 12.506 5.605 -7.028 1.00 88.75 88 LEU A C 1
ATOM 703 O O . LEU A 1 88 ? 13.611 5.097 -7.174 1.00 88.75 88 LEU A O 1
ATOM 707 N N . ALA A 1 89 ? 12.348 6.923 -6.868 1.00 89.38 89 ALA A N 1
ATOM 708 C CA . ALA A 1 89 ? 13.476 7.857 -6.841 1.00 89.38 89 ALA A CA 1
ATOM 709 C C . ALA A 1 89 ? 14.367 7.685 -5.596 1.00 89.38 89 ALA A C 1
ATOM 711 O O . ALA A 1 89 ? 15.580 7.867 -5.663 1.00 89.38 89 ALA A O 1
ATOM 712 N N . THR A 1 90 ? 13.781 7.336 -4.448 1.00 87.56 90 THR A N 1
ATOM 713 C CA . THR A 1 90 ? 14.527 7.133 -3.196 1.00 87.56 90 THR A CA 1
ATOM 714 C C . THR A 1 90 ? 15.347 5.841 -3.234 1.00 87.56 90 THR A C 1
ATOM 716 O O . THR A 1 90 ? 16.470 5.825 -2.736 1.00 87.56 90 THR A O 1
ATOM 719 N N . PHE A 1 91 ? 14.818 4.784 -3.855 1.00 85.75 91 PHE A N 1
ATOM 720 C CA . PHE A 1 91 ? 15.455 3.464 -3.933 1.00 85.75 91 PHE A CA 1
ATOM 721 C C . PHE A 1 91 ? 16.064 3.147 -5.309 1.00 85.75 91 PHE A C 1
ATOM 723 O O . PHE A 1 91 ? 16.390 1.993 -5.575 1.00 85.75 91 PHE A O 1
ATOM 730 N N . GLU A 1 92 ? 16.267 4.147 -6.175 1.00 82.69 92 GLU A N 1
ATOM 731 C CA . GLU A 1 92 ? 16.818 3.959 -7.529 1.00 82.69 92 GL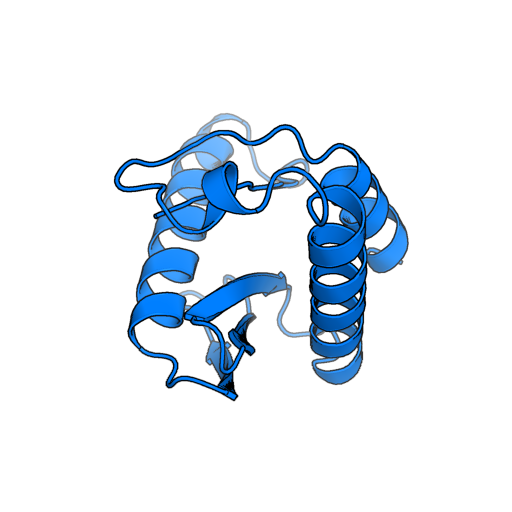U A CA 1
ATOM 732 C C . GLU A 1 92 ? 18.159 3.200 -7.501 1.00 82.69 92 GLU A C 1
ATOM 734 O O . GLU A 1 92 ? 18.373 2.265 -8.273 1.00 82.69 92 GLU A O 1
ATOM 739 N N . ASN A 1 93 ? 19.032 3.540 -6.545 1.00 78.56 93 ASN A N 1
ATOM 740 C CA . ASN A 1 93 ? 20.353 2.923 -6.395 1.00 78.56 93 ASN A CA 1
ATOM 741 C C . ASN A 1 93 ? 20.334 1.557 -5.686 1.00 78.56 93 ASN A C 1
ATOM 743 O O . ASN A 1 93 ? 21.314 0.826 -5.783 1.00 78.56 93 ASN A O 1
ATOM 747 N N . ASP A 1 94 ? 19.238 1.207 -5.009 1.00 81.19 94 ASP A N 1
ATOM 748 C CA . ASP A 1 94 ? 19.118 0.006 -4.174 1.00 81.19 94 ASP A CA 1
ATOM 749 C C . ASP A 1 94 ? 17.917 -0.852 -4.602 1.00 81.19 94 ASP A C 1
ATOM 751 O O . ASP A 1 94 ? 17.124 -1.343 -3.794 1.00 81.19 94 ASP A O 1
ATOM 755 N N . THR A 1 95 ? 17.772 -1.014 -5.915 1.00 76.25 95 THR A N 1
ATOM 756 C CA . THR A 1 95 ? 16.622 -1.675 -6.542 1.00 76.25 95 THR A CA 1
ATOM 757 C C . THR A 1 95 ? 16.448 -3.143 -6.109 1.00 76.25 95 THR A C 1
ATOM 759 O O . THR A 1 95 ? 15.327 -3.644 -6.021 1.00 76.25 95 THR A O 1
ATOM 762 N N . GLU A 1 96 ? 17.538 -3.818 -5.739 1.00 74.31 96 GLU A N 1
ATOM 763 C CA . GLU A 1 96 ? 17.527 -5.199 -5.232 1.00 74.31 96 GLU A CA 1
ATOM 764 C C . GLU A 1 96 ? 16.680 -5.350 -3.954 1.00 74.31 96 GLU A C 1
ATOM 766 O O . GLU A 1 96 ? 16.038 -6.380 -3.757 1.00 74.31 96 GLU A O 1
ATOM 771 N N . MET A 1 97 ? 16.583 -4.302 -3.121 1.00 73.25 97 MET A N 1
ATOM 772 C CA . MET A 1 97 ? 15.892 -4.366 -1.826 1.00 73.25 97 MET A CA 1
ATOM 773 C C . MET A 1 97 ? 14.376 -4.573 -1.922 1.00 73.25 97 MET A C 1
ATOM 775 O O . MET A 1 97 ? 13.781 -5.065 -0.965 1.00 73.25 97 MET A O 1
ATOM 779 N N . TYR A 1 98 ? 13.742 -4.176 -3.029 1.00 76.06 98 TYR A N 1
ATOM 780 C CA . TYR A 1 98 ? 12.294 -4.329 -3.212 1.00 76.06 98 TYR A CA 1
ATOM 781 C C . TYR A 1 98 ? 11.913 -5.319 -4.317 1.00 76.06 98 TYR A C 1
ATOM 783 O O . TYR A 1 98 ? 10.783 -5.802 -4.308 1.00 76.06 98 TYR A O 1
ATOM 791 N N . ILE A 1 99 ? 12.826 -5.644 -5.240 1.00 77.44 99 ILE A N 1
ATOM 792 C CA . ILE A 1 99 ? 12.583 -6.643 -6.293 1.00 77.44 99 ILE A CA 1
ATOM 793 C C . ILE A 1 99 ? 12.814 -8.069 -5.780 1.00 77.44 99 ILE A C 1
ATOM 795 O O . ILE A 1 99 ? 12.030 -8.959 -6.099 1.00 77.44 99 ILE A O 1
ATOM 799 N N . GLU A 1 100 ? 13.855 -8.294 -4.974 1.00 74.69 100 GLU A N 1
ATOM 800 C CA . GLU A 1 100 ? 14.224 -9.631 -4.474 1.00 74.69 100 GLU A CA 1
ATOM 801 C C . GLU A 1 100 ? 13.655 -9.929 -3.078 1.00 74.69 100 GLU A C 1
ATOM 803 O O . GLU A 1 100 ? 14.030 -10.902 -2.424 1.00 74.69 100 GLU A O 1
ATOM 808 N N . ALA A 1 101 ? 12.759 -9.075 -2.581 1.00 75.50 101 ALA A N 1
ATOM 809 C CA . ALA A 1 101 ? 12.150 -9.270 -1.278 1.00 75.50 101 ALA A CA 1
ATOM 810 C C . ALA A 1 101 ? 11.166 -10.451 -1.328 1.00 75.50 101 ALA A C 1
ATOM 812 O O . ALA A 1 101 ? 10.037 -10.305 -1.796 1.00 75.50 101 ALA A O 1
ATOM 813 N N . ASP A 1 102 ? 11.594 -11.604 -0.811 1.00 70.12 102 ASP A N 1
ATOM 814 C CA . ASP A 1 102 ? 10.768 -12.815 -0.669 1.00 70.12 102 ASP A CA 1
ATOM 815 C C . ASP A 1 102 ? 9.966 -12.849 0.649 1.00 70.12 102 ASP A C 1
ATOM 817 O O . ASP A 1 102 ? 8.950 -13.541 0.758 1.00 70.12 102 ASP A O 1
ATOM 821 N N . GLU A 1 103 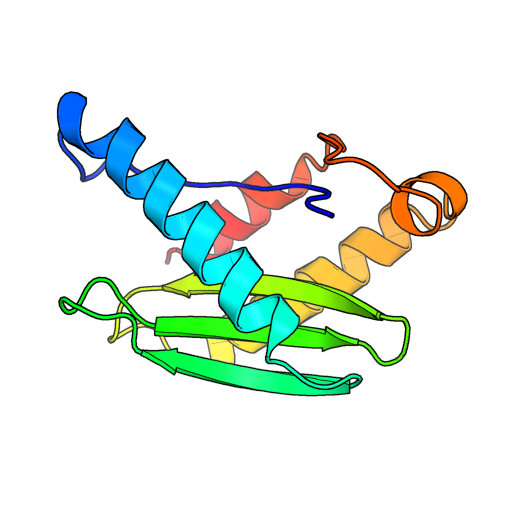? 10.380 -12.065 1.648 1.00 78.88 103 GLU A N 1
ATOM 822 C CA . GLU A 1 103 ? 9.734 -11.961 2.961 1.00 78.88 103 GLU A CA 1
ATOM 823 C C . GLU A 1 103 ? 9.294 -10.526 3.267 1.00 78.88 103 GLU A C 1
ATOM 825 O O . GLU A 1 103 ? 9.833 -9.559 2.726 1.00 78.88 103 GLU A O 1
ATOM 830 N N . ASP A 1 104 ? 8.308 -10.388 4.161 1.00 80.44 104 ASP A N 1
ATOM 831 C CA . ASP A 1 104 ? 7.841 -9.084 4.633 1.00 80.44 104 ASP A CA 1
ATOM 832 C C . ASP A 1 104 ? 9.006 -8.289 5.235 1.00 80.44 104 ASP A C 1
ATOM 834 O O . ASP A 1 104 ? 9.588 -8.656 6.259 1.00 80.44 104 ASP A O 1
ATOM 838 N N . THR A 1 105 ? 9.326 -7.175 4.592 1.00 78.06 105 THR A N 1
ATOM 839 C CA . THR A 1 105 ? 10.398 -6.268 4.983 1.00 78.06 105 THR A CA 1
ATOM 840 C C . THR A 1 105 ? 9.797 -5.006 5.584 1.00 78.06 105 THR A C 1
ATOM 842 O O . THR A 1 105 ? 8.664 -4.624 5.306 1.00 78.06 105 THR A O 1
ATOM 845 N N . ASN A 1 106 ? 10.548 -4.364 6.477 1.00 74.25 106 ASN A N 1
ATOM 846 C CA . ASN A 1 106 ? 10.178 -3.063 7.024 1.00 74.25 106 ASN A CA 1
ATOM 847 C C . ASN A 1 106 ? 11.189 -2.031 6.528 1.00 74.25 106 ASN A C 1
ATOM 849 O O . ASN A 1 106 ? 12.078 -1.592 7.266 1.00 74.25 106 ASN A O 1
ATOM 853 N N . LEU A 1 107 ? 11.104 -1.732 5.232 1.00 81.12 107 LEU A N 1
ATOM 854 C CA . LEU A 1 107 ? 11.924 -0.712 4.598 1.00 81.12 107 LEU A CA 1
ATOM 855 C C . LEU A 1 107 ? 11.558 0.639 5.206 1.00 81.12 107 LEU A C 1
ATOM 857 O O . LEU A 1 107 ? 10.410 1.084 5.153 1.00 81.12 107 LEU A O 1
ATOM 861 N N . LYS A 1 108 ? 12.554 1.295 5.809 1.00 75.19 108 LYS A N 1
ATOM 862 C CA . LYS A 1 108 ? 12.378 2.611 6.420 1.00 75.19 108 LYS A CA 1
ATOM 863 C C . LYS A 1 108 ? 12.212 3.664 5.333 1.00 75.19 108 LYS A C 1
ATOM 865 O O . LYS A 1 108 ? 13.184 4.248 4.867 1.00 75.19 108 LYS A O 1
ATOM 870 N N . TYR A 1 109 ? 10.968 3.907 4.952 1.00 83.19 109 TYR A N 1
ATOM 871 C CA . TYR A 1 109 ? 10.589 4.986 4.056 1.00 83.19 109 TYR A CA 1
ATOM 872 C C . TYR A 1 109 ? 9.952 6.121 4.872 1.00 83.19 109 TYR A C 1
ATOM 874 O O . TYR A 1 109 ? 8.746 6.157 5.097 1.00 83.19 109 TYR A O 1
ATOM 882 N N . GLU A 1 110 ? 10.791 7.036 5.370 1.00 79.38 110 GLU A N 1
ATOM 883 C CA . GLU A 1 110 ? 10.391 8.075 6.342 1.00 79.38 110 GLU A CA 1
ATOM 884 C C . GLU A 1 110 ? 9.358 9.067 5.783 1.00 79.38 110 GLU A C 1
ATOM 886 O O . GLU A 1 110 ? 8.511 9.577 6.516 1.00 79.38 110 GLU A O 1
ATOM 891 N N . LYS A 1 111 ? 9.377 9.293 4.466 1.00 84.56 111 LYS A N 1
ATOM 892 C CA . LYS A 1 111 ? 8.450 10.205 3.785 1.00 84.56 111 LYS A CA 1
ATOM 893 C C . LYS A 1 111 ? 7.010 9.693 3.756 1.00 84.56 111 LYS A C 1
ATOM 895 O O . LYS A 1 111 ? 6.096 10.487 3.540 1.00 84.56 111 LYS A O 1
ATOM 900 N N . LEU A 1 112 ? 6.773 8.401 4.009 1.00 85.81 112 LEU A N 1
ATOM 901 C CA . LEU A 1 112 ? 5.419 7.838 4.035 1.00 85.81 112 LEU A CA 1
ATOM 902 C C . LEU A 1 112 ? 4.536 8.536 5.075 1.00 85.81 112 LEU A C 1
ATOM 904 O O . LEU A 1 112 ? 3.390 8.886 4.795 1.00 85.81 112 LEU A O 1
ATOM 908 N N . ASP A 1 113 ? 5.098 8.793 6.256 1.00 85.69 113 ASP A N 1
ATOM 909 C CA . ASP A 1 113 ? 4.401 9.477 7.344 1.00 85.69 113 ASP A CA 1
ATOM 910 C C . ASP A 1 113 ? 4.143 10.955 7.025 1.00 85.69 113 ASP A C 1
ATOM 912 O O . ASP A 1 113 ? 3.168 11.538 7.508 1.00 85.69 113 ASP A O 1
ATOM 916 N N . GLU A 1 114 ? 5.006 11.579 6.220 1.00 87.88 114 GLU A N 1
ATOM 917 C CA . GLU A 1 114 ? 4.826 12.953 5.750 1.00 87.88 114 GLU A CA 1
ATOM 918 C C . GLU A 1 114 ? 3.679 13.035 4.743 1.00 87.88 114 GLU A C 1
ATOM 920 O O . GLU A 1 114 ? 2.765 13.838 4.938 1.00 87.88 114 GLU A O 1
ATOM 925 N N . PHE A 1 115 ? 3.659 12.147 3.741 1.00 87.38 115 PHE A N 1
ATOM 926 C CA . PHE A 1 115 ? 2.549 12.041 2.793 1.00 87.38 115 PHE A CA 1
ATOM 927 C C . PHE A 1 115 ? 1.221 11.821 3.526 1.00 87.38 115 PHE A C 1
ATOM 929 O O . PHE A 1 115 ? 0.263 12.560 3.301 1.00 87.38 115 PHE A O 1
ATOM 936 N N . MET A 1 116 ? 1.173 10.898 4.485 1.00 85.75 116 MET A N 1
ATOM 937 C CA . MET A 1 116 ? -0.039 10.664 5.276 1.00 85.75 116 MET A CA 1
ATOM 938 C C . MET A 1 116 ? -0.534 11.920 6.007 1.00 85.75 116 MET A C 1
ATOM 940 O O . MET A 1 116 ? -1.738 12.140 6.091 1.00 85.75 116 MET A O 1
ATOM 944 N N . LYS A 1 117 ? 0.359 12.770 6.527 1.00 86.44 117 LYS A N 1
ATOM 945 C CA . LYS A 1 117 ? -0.033 14.022 7.203 1.00 86.44 117 LYS A CA 1
ATOM 946 C C . LYS A 1 117 ? -0.488 15.100 6.225 1.00 86.44 117 LYS A C 1
ATOM 948 O O . LYS A 1 117 ? -1.429 15.828 6.529 1.00 86.44 117 LYS A O 1
ATOM 953 N N . THR A 1 118 ? 0.178 15.229 5.080 1.00 88.75 118 THR A N 1
ATOM 954 C CA . THR A 1 118 ? -0.152 16.248 4.074 1.00 88.75 118 THR A CA 1
ATOM 955 C C . THR A 1 118 ? -1.518 15.997 3.447 1.00 88.75 118 THR A C 1
ATOM 957 O O . THR A 1 118 ? -2.270 16.945 3.244 1.00 88.75 118 THR A O 1
ATOM 960 N N . TRP A 1 119 ? -1.850 14.734 3.183 1.00 85.88 119 TRP A N 1
ATOM 961 C CA . TRP A 1 119 ? -3.059 14.334 2.456 1.00 85.88 119 TRP A CA 1
ATOM 962 C C . TRP A 1 119 ? -4.287 14.090 3.348 1.00 85.88 119 TRP A C 1
ATOM 964 O O . TRP A 1 119 ? -5.331 13.677 2.845 1.00 85.88 119 TRP A O 1
ATOM 974 N N . GLN A 1 120 ? -4.172 14.370 4.652 1.00 83.12 120 GLN A N 1
ATOM 975 C CA . GLN A 1 120 ? -5.262 14.293 5.635 1.00 83.12 120 GLN A CA 1
ATOM 976 C C . GLN A 1 120 ? -6.141 15.554 5.720 1.00 83.12 120 GLN A C 1
ATOM 978 O O . GLN A 1 120 ? -7.155 15.504 6.411 1.00 83.12 120 GLN A O 1
ATOM 983 N N . ASN A 1 121 ? -5.764 16.664 5.070 1.00 68.69 121 ASN A N 1
ATOM 984 C CA . ASN A 1 121 ? -6.490 17.944 5.131 1.00 68.69 121 ASN A CA 1
ATOM 985 C C . ASN A 1 121 ? -7.212 18.280 3.827 1.00 68.69 121 ASN A C 1
ATOM 987 O O . ASN A 1 121 ? -6.597 18.087 2.754 1.00 68.69 121 ASN A O 1
#

Sequence (121 aa):
VLLCESTKLDELWFFQKKTANEHIRFNSRLICQDTELGMKQSVKLEGDIGICHCWTTSDGLSITTITDMEYPESSAFYMLGQIIIDFLATFENDTEMYIEADEDTNLKYEKLDEFMKTWQN

pLDDT: mean 87.9, std 6.14, range [68.69, 95.88]

Organism: NCBI:txid151035

Radiu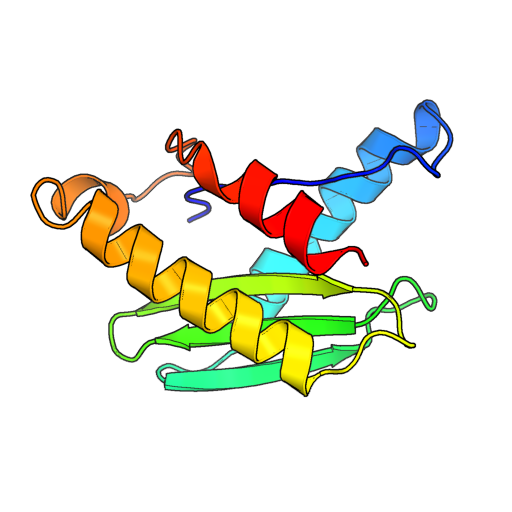s of gyration: 14.19 Å; chains: 1; bounding box: 39×31×37 Å